Protein AF-A0A7S2LH98-F1 (afdb_monomer)

Solvent-accessible surface area (backbone atoms only — not comparable to full-atom values): 6681 Å² total; per-residue (Å²): 97,37,95,34,33,54,72,42,72,74,48,46,54,66,76,44,65,91,60,57,56,76,33,41,35,31,50,16,54,52,96,42,56,48,60,56,53,72,52,67,22,56,32,31,54,50,50,40,75,76,43,30,87,80,72,51,79,67,51,47,97,78,51,38,68,39,45,25,52,48,54,34,38,48,77,75,66,27,43,82,41,73,36,71,42,53,49,40,87,50,69,51,34,77,65,36,54,50,79,77,41,21,25,38,26,60,27,88,43,75,66,54,36,52,46,19,51,61,36,52,73,109

Nearest PDB structures (foldseek):
  8tic-assembly1_A  TM=6.807E-01  e=1.265E+00  Homo sapiens
  5h18-assembly1_A  TM=3.888E-01  e=3.602E+00  Thermomyces dupontii
  7zlu-assembly1_A  TM=3.984E-01  e=4.074E+00  Thermochaetoides thermophila

Structure (mmCIF, N/CA/C/O backbone):
data_AF-A0A7S2LH98-F1
#
_entry.id   AF-A0A7S2LH98-F1
#
loop_
_atom_site.group_PDB
_atom_site.id
_atom_site.type_symbol
_atom_site.label_atom_id
_atom_site.label_alt_id
_atom_site.label_comp_id
_atom_site.label_asym_id
_atom_site.label_entity_id
_atom_site.label_seq_id
_atom_site.pdbx_PDB_ins_code
_atom_site.Cartn_x
_atom_site.Cartn_y
_atom_site.Cartn_z
_atom_site.occupancy
_atom_site.B_iso_or_equiv
_atom_site.auth_seq_id
_atom_site.auth_comp_id
_atom_site.auth_asym_id
_atom_site.auth_atom_id
_atom_site.pdbx_PDB_model_num
ATOM 1 N N . ALA A 1 1 ? -4.751 -0.060 -4.091 1.00 90.31 1 ALA A N 1
ATOM 2 C CA . ALA A 1 1 ? -3.607 -0.094 -5.018 1.00 90.31 1 ALA A CA 1
ATOM 3 C C . ALA A 1 1 ? -3.997 0.661 -6.267 1.00 90.31 1 ALA A C 1
ATOM 5 O O . ALA A 1 1 ? -5.021 0.332 -6.869 1.00 90.31 1 ALA A O 1
ATOM 6 N N . ASP A 1 2 ? -3.209 1.677 -6.595 1.00 95.44 2 ASP A N 1
ATOM 7 C CA . ASP A 1 2 ? -3.488 2.595 -7.693 1.00 95.44 2 ASP A CA 1
ATOM 8 C C . ASP A 1 2 ? -3.281 1.950 -9.066 1.00 95.44 2 ASP A C 1
ATOM 10 O O . ASP A 1 2 ? -2.584 0.945 -9.216 1.00 95.44 2 ASP A O 1
ATOM 14 N N . ALA A 1 3 ? -3.882 2.553 -10.094 1.00 96.44 3 ALA A N 1
ATOM 15 C CA . ALA A 1 3 ? -3.815 2.048 -11.466 1.00 96.44 3 ALA A CA 1
ATOM 16 C C . ALA A 1 3 ? -2.388 2.047 -12.053 1.00 96.44 3 ALA A C 1
ATOM 18 O O . ALA A 1 3 ? -2.107 1.265 -12.957 1.00 96.44 3 ALA A O 1
ATOM 19 N N . ASP A 1 4 ? -1.491 2.898 -11.548 1.00 97.31 4 ASP A N 1
ATOM 20 C CA . ASP A 1 4 ? -0.078 2.978 -11.941 1.00 97.31 4 ASP A CA 1
ATOM 21 C C . ASP A 1 4 ? 0.857 2.210 -10.986 1.00 97.31 4 ASP A C 1
ATOM 23 O O . ASP A 1 4 ? 2.077 2.407 -11.006 1.00 97.31 4 ASP A O 1
ATOM 27 N N . THR A 1 5 ? 0.296 1.311 -10.170 1.00 98.31 5 THR A N 1
ATOM 28 C CA . THR A 1 5 ? 1.039 0.417 -9.278 1.00 98.31 5 THR A CA 1
ATOM 29 C C . THR A 1 5 ? 1.002 -1.020 -9.797 1.00 98.31 5 THR A C 1
ATOM 31 O O . THR A 1 5 ? -0.063 -1.594 -10.025 1.00 98.31 5 THR A O 1
ATOM 34 N N . VAL A 1 6 ? 2.174 -1.637 -9.955 1.00 98.19 6 VAL A N 1
ATOM 35 C CA . VAL A 1 6 ? 2.295 -3.077 -10.221 1.00 98.19 6 VAL A CA 1
ATOM 36 C C . VAL A 1 6 ? 2.281 -3.803 -8.878 1.00 98.19 6 VAL A C 1
ATOM 38 O O . VAL A 1 6 ? 3.209 -3.660 -8.080 1.00 98.19 6 VAL A O 1
ATOM 41 N N . PHE A 1 7 ? 1.213 -4.553 -8.612 1.00 97.25 7 PHE A N 1
ATOM 42 C CA . PHE A 1 7 ? 0.912 -5.138 -7.305 1.00 97.25 7 PHE A CA 1
ATOM 43 C C . PHE A 1 7 ? 0.852 -6.672 -7.357 1.00 97.25 7 PHE A C 1
ATOM 45 O O . PHE A 1 7 ? 0.166 -7.243 -8.201 1.00 97.25 7 PHE A O 1
ATOM 52 N N . PHE A 1 8 ? 1.517 -7.336 -6.405 1.00 97.12 8 PHE A N 1
ATOM 53 C CA . PHE A 1 8 ? 1.557 -8.794 -6.271 1.00 97.12 8 PHE A CA 1
ATOM 54 C C . PHE A 1 8 ? 0.899 -9.260 -4.956 1.00 97.12 8 PHE A C 1
ATOM 56 O O . PHE A 1 8 ? 1.557 -9.264 -3.909 1.00 97.12 8 PHE A O 1
ATOM 63 N N . PRO A 1 9 ? -0.374 -9.707 -4.982 1.00 94.81 9 PRO A N 1
ATOM 64 C CA . PRO A 1 9 ? -1.109 -10.120 -3.781 1.00 94.81 9 PRO A CA 1
ATOM 65 C C . PRO A 1 9 ? -0.415 -11.207 -2.952 1.00 94.81 9 PRO A C 1
ATOM 67 O O . PRO A 1 9 ? -0.386 -11.120 -1.724 1.00 94.81 9 PRO A O 1
ATOM 70 N N . ASP A 1 10 ? 0.208 -12.191 -3.603 1.00 95.12 10 ASP A N 1
ATOM 71 C CA . ASP A 1 10 ? 0.889 -13.291 -2.909 1.00 95.12 10 ASP A CA 1
ATOM 72 C C . ASP A 1 10 ? 2.057 -12.804 -2.039 1.00 95.12 10 ASP A C 1
ATOM 74 O O . ASP A 1 10 ? 2.332 -13.366 -0.979 1.00 95.12 10 ASP A O 1
ATOM 78 N N . ARG A 1 11 ? 2.716 -11.705 -2.429 1.00 96.00 11 ARG A N 1
ATOM 79 C CA . ARG A 1 11 ? 3.802 -11.109 -1.638 1.00 96.00 11 ARG A CA 1
ATOM 80 C C . ARG A 1 11 ? 3.264 -10.424 -0.379 1.00 96.00 11 ARG A C 1
ATOM 82 O O . ARG A 1 11 ? 3.894 -10.490 0.674 1.00 96.00 11 ARG A O 1
ATOM 89 N N . VAL A 1 12 ? 2.056 -9.853 -0.426 1.00 94.69 12 VAL A N 1
ATOM 90 C CA . VAL A 1 12 ? 1.399 -9.286 0.769 1.00 94.69 12 VAL A CA 1
ATOM 91 C C . VAL A 1 12 ? 1.080 -10.356 1.806 1.00 94.69 12 VAL A C 1
ATOM 93 O O . VAL A 1 12 ? 1.182 -10.079 3.002 1.00 94.69 12 VAL A O 1
ATOM 96 N N . ILE A 1 13 ? 0.770 -11.588 1.393 1.00 93.62 13 ILE A N 1
ATOM 97 C CA . ILE A 1 13 ? 0.566 -12.703 2.334 1.00 93.62 13 ILE A CA 1
ATOM 98 C C . ILE A 1 13 ? 1.825 -12.915 3.187 1.00 93.62 13 ILE A C 1
ATOM 100 O O . ILE A 1 13 ? 1.729 -13.036 4.408 1.00 93.62 13 ILE A O 1
ATOM 104 N N . ALA A 1 14 ? 3.016 -12.876 2.581 1.00 93.88 14 ALA A N 1
ATOM 105 C CA . ALA A 1 14 ? 4.271 -12.993 3.324 1.00 93.88 14 ALA A CA 1
ATOM 106 C C . ALA A 1 14 ? 4.472 -11.826 4.310 1.00 93.88 14 ALA A C 1
ATOM 108 O O . ALA A 1 14 ? 4.850 -12.041 5.461 1.00 93.88 14 ALA A O 1
ATOM 109 N N . HIS A 1 15 ? 4.152 -10.599 3.894 1.00 94.69 15 HIS A N 1
ATOM 110 C CA . HIS A 1 15 ? 4.263 -9.393 4.725 1.00 94.69 15 HIS A CA 1
ATOM 111 C C . HIS A 1 15 ? 3.239 -9.290 5.858 1.00 94.69 15 HIS A C 1
ATOM 113 O O . HIS A 1 15 ? 3.438 -8.517 6.795 1.00 94.69 15 HIS A O 1
ATOM 119 N N . THR A 1 16 ? 2.144 -10.039 5.767 1.00 94.50 16 THR A N 1
ATOM 120 C CA . THR A 1 16 ? 1.073 -10.073 6.771 1.00 94.50 16 THR A CA 1
ATOM 121 C C . THR A 1 16 ? 1.133 -11.327 7.641 1.00 94.50 16 THR A C 1
ATOM 123 O O . THR A 1 16 ? 0.302 -11.504 8.532 1.00 94.50 16 THR A O 1
ATOM 126 N N . SER A 1 17 ? 2.143 -12.179 7.434 1.00 93.50 17 SER A N 1
ATOM 127 C CA . SER A 1 17 ? 2.374 -13.364 8.252 1.00 93.50 17 SER A CA 1
ATOM 128 C C . SER A 1 17 ? 2.543 -12.980 9.725 1.00 93.50 17 SER A C 1
ATOM 130 O O . SER A 1 17 ? 3.362 -12.134 10.080 1.00 93.50 17 SER A O 1
ATOM 132 N N . GLY A 1 18 ? 1.733 -13.591 10.591 1.00 91.81 18 GLY A N 1
ATOM 133 C CA . GLY A 1 18 ? 1.702 -13.297 12.026 1.00 91.81 18 GLY A CA 1
ATOM 134 C C . GLY A 1 18 ? 0.779 -12.145 12.433 1.00 91.81 18 GLY A C 1
ATOM 135 O O . GLY A 1 18 ? 0.591 -11.928 13.630 1.00 91.81 18 GLY A O 1
ATOM 136 N N . LEU A 1 19 ? 0.155 -11.441 11.484 1.00 93.44 19 LEU A N 1
ATOM 137 C CA . LEU A 1 19 ? -0.877 -10.452 11.791 1.00 93.44 19 LEU A CA 1
ATOM 138 C C . LEU A 1 19 ? -2.240 -11.121 11.921 1.00 93.44 19 LEU A C 1
ATOM 140 O O . LEU A 1 19 ? -2.585 -12.035 11.175 1.00 93.44 19 LEU A O 1
ATOM 144 N N . SER A 1 20 ? -3.038 -10.643 12.873 1.00 94.44 20 SER A N 1
ATOM 145 C CA . SER A 1 20 ? -4.412 -11.111 13.028 1.00 94.44 20 SER A CA 1
ATOM 146 C C . SER A 1 20 ? -5.314 -10.453 11.980 1.00 94.44 20 SER A C 1
ATOM 148 O O . SER A 1 20 ? -5.427 -9.223 11.988 1.00 94.44 20 SER A O 1
ATOM 150 N N . PRO A 1 21 ? -6.037 -11.221 11.140 1.00 91.38 21 PRO A N 1
ATOM 151 C CA . PRO A 1 21 ? -7.003 -10.651 10.202 1.00 91.38 21 PRO A CA 1
ATOM 152 C C . PRO A 1 21 ? -8.113 -9.858 10.901 1.00 91.38 21 PRO A C 1
ATOM 154 O O . PRO A 1 21 ? -8.588 -8.856 10.373 1.00 91.38 21 PRO A O 1
ATOM 157 N N . SER A 1 22 ? -8.517 -10.272 12.106 1.00 95.12 22 SER A N 1
ATOM 158 C CA . SER A 1 22 ? -9.514 -9.566 12.918 1.00 95.12 22 SER A CA 1
ATOM 159 C C . SER A 1 22 ? -8.921 -8.436 13.761 1.00 95.12 22 SER A C 1
ATOM 161 O O . SER A 1 22 ? -9.656 -7.800 14.512 1.00 95.12 22 SER A O 1
ATOM 163 N N . GLY A 1 23 ? -7.607 -8.219 13.691 1.00 93.81 23 GLY A N 1
ATOM 164 C CA . GLY A 1 23 ? -6.935 -7.125 14.376 1.00 93.81 23 GLY A CA 1
ATOM 165 C C . GLY A 1 23 ? -7.270 -5.764 13.768 1.00 93.81 23 GLY A C 1
ATOM 166 O O . GLY A 1 23 ? -7.822 -5.651 12.673 1.00 93.81 23 GLY A O 1
ATOM 167 N N . HIS A 1 24 ? -6.887 -4.717 14.489 1.00 95.44 24 HIS A N 1
ATOM 168 C CA . HIS A 1 24 ? -7.008 -3.329 14.056 1.00 95.44 24 HIS A CA 1
ATOM 169 C C . HIS A 1 24 ? -5.620 -2.845 13.635 1.00 95.44 24 HIS A C 1
ATOM 171 O O . HIS A 1 24 ? -4.987 -2.081 14.350 1.00 95.44 24 HIS A O 1
ATOM 177 N N . VAL A 1 25 ? -5.091 -3.388 12.537 1.00 96.44 25 VAL A N 1
ATOM 178 C CA . VAL A 1 25 ? -3.733 -3.094 12.048 1.00 96.44 25 VAL A CA 1
ATOM 179 C C . VAL A 1 25 ? -3.790 -2.667 10.589 1.00 96.44 25 VAL A C 1
ATOM 181 O O . VAL A 1 25 ? -4.619 -3.167 9.828 1.00 96.44 25 VAL A O 1
ATOM 184 N N . PHE A 1 26 ? -2.897 -1.768 10.195 1.00 96.62 26 PHE A N 1
ATOM 185 C CA . PHE A 1 26 ? -2.658 -1.412 8.801 1.00 96.62 26 PHE A CA 1
ATOM 18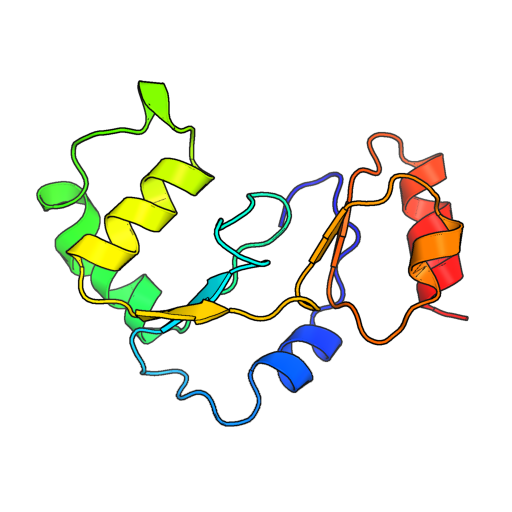6 C C . PHE A 1 26 ? -1.170 -1.190 8.545 1.00 96.62 26 PHE A C 1
ATOM 188 O O . PHE A 1 26 ? -0.424 -0.865 9.470 1.00 96.62 26 PHE A O 1
ATOM 195 N N . LEU A 1 27 ? -0.726 -1.404 7.309 1.00 95.88 27 LEU A N 1
ATOM 196 C CA . LEU A 1 27 ? 0.688 -1.315 6.952 1.00 95.88 27 LEU A CA 1
ATOM 197 C C . LEU A 1 27 ? 1.050 0.070 6.414 1.00 95.88 27 LEU A C 1
ATOM 199 O O . LEU A 1 27 ? 0.300 0.642 5.629 1.00 95.88 27 LEU A O 1
ATOM 203 N N . LYS A 1 28 ? 2.228 0.573 6.798 1.00 94.88 28 LYS A N 1
ATOM 204 C CA . LYS A 1 28 ? 2.837 1.798 6.253 1.00 94.88 28 LYS A CA 1
ATOM 205 C C . LYS A 1 28 ? 4.179 1.503 5.599 1.00 94.88 28 LYS A C 1
ATOM 207 O O . LYS A 1 28 ? 4.962 0.704 6.118 1.00 94.88 28 LYS A O 1
ATOM 212 N N . SER A 1 29 ? 4.473 2.211 4.512 1.00 90.50 29 SER A N 1
ATOM 213 C CA . SER A 1 29 ? 5.795 2.206 3.889 1.00 90.50 29 SER A CA 1
ATOM 214 C C . SER A 1 29 ? 6.637 3.332 4.491 1.00 90.50 29 SER A C 1
ATOM 216 O O . SER A 1 29 ? 6.693 4.440 3.961 1.00 90.50 29 SER A O 1
ATOM 218 N N . GLY A 1 30 ? 7.265 3.062 5.637 1.00 87.25 30 GLY A N 1
ATOM 219 C CA . GLY A 1 30 ? 7.940 4.087 6.440 1.00 87.25 30 GLY A CA 1
ATOM 220 C C . GLY A 1 30 ? 6.955 4.866 7.314 1.00 87.25 30 GLY A C 1
ATOM 221 O O . GLY A 1 30 ? 6.051 4.273 7.902 1.00 87.25 30 GLY A O 1
ATOM 222 N N . ASP A 1 31 ? 7.127 6.185 7.401 1.00 84.19 31 ASP A N 1
ATOM 223 C CA . ASP A 1 31 ? 6.326 7.045 8.289 1.00 84.19 31 ASP A CA 1
ATOM 224 C C . ASP A 1 31 ? 4.927 7.366 7.738 1.00 84.19 31 ASP A C 1
ATOM 226 O O . ASP A 1 31 ? 4.046 7.817 8.475 1.00 84.19 31 ASP A O 1
ATOM 230 N N . MET A 1 32 ? 4.703 7.120 6.445 1.00 82.00 32 MET A N 1
ATOM 231 C CA . MET A 1 32 ? 3.474 7.478 5.740 1.00 82.00 32 MET A CA 1
ATOM 232 C C . MET A 1 32 ? 2.772 6.246 5.164 1.00 82.00 32 MET A C 1
ATOM 234 O O . MET A 1 32 ? 3.399 5.270 4.740 1.00 82.00 32 MET A O 1
ATOM 238 N N . LEU A 1 33 ? 1.441 6.304 5.158 1.00 92.44 33 LEU A N 1
ATOM 239 C CA . LEU A 1 33 ? 0.626 5.485 4.268 1.00 92.44 33 LEU A CA 1
ATOM 240 C C . LEU A 1 33 ? 0.659 6.154 2.891 1.00 92.44 33 LEU A C 1
ATOM 242 O O . LEU A 1 33 ? 0.503 7.369 2.823 1.00 92.44 33 LEU A O 1
ATOM 246 N N . LEU A 1 34 ? 0.904 5.385 1.834 1.00 93.50 34 LEU A N 1
ATOM 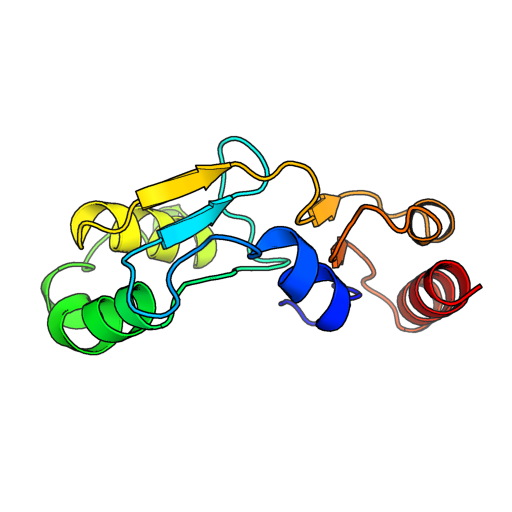247 C CA . LEU A 1 34 ? 1.020 5.903 0.471 1.00 93.50 34 LEU A CA 1
ATOM 248 C C . LEU A 1 34 ? -0.043 5.234 -0.402 1.00 93.50 34 LEU A C 1
ATOM 250 O O . LEU A 1 34 ? -0.082 4.004 -0.446 1.00 93.50 34 LEU A O 1
ATOM 254 N N . GLY A 1 35 ? 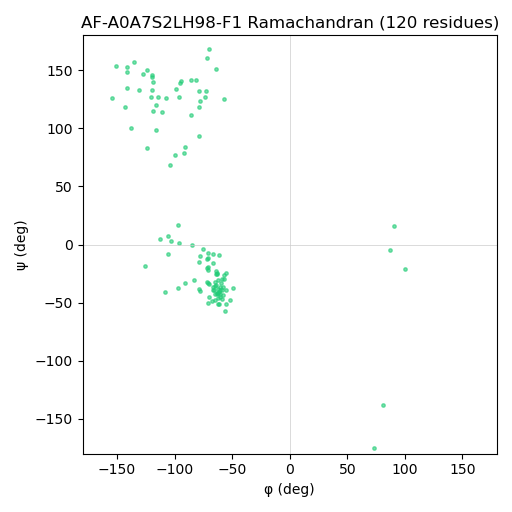-0.848 6.033 -1.111 1.00 92.62 35 GLY A N 1
ATOM 255 C CA . GLY A 1 35 ? -2.001 5.558 -1.905 1.00 92.62 35 GLY A CA 1
ATOM 256 C C . GLY A 1 35 ? -1.691 4.474 -2.948 1.00 92.62 35 GLY A C 1
ATOM 257 O O . GLY A 1 35 ? -2.522 3.614 -3.238 1.00 92.62 35 GLY A O 1
ATOM 258 N N . ALA A 1 36 ? -0.436 4.402 -3.410 1.00 96.06 36 ALA A N 1
ATOM 259 C CA . ALA A 1 36 ? 0.024 3.348 -4.314 1.00 96.06 36 ALA A CA 1
ATOM 260 C C . ALA A 1 36 ? -0.357 1.939 -3.813 1.00 96.06 36 ALA A C 1
ATOM 262 O O . ALA A 1 36 ? -0.761 1.080 -4.601 1.00 96.06 36 ALA A O 1
ATOM 263 N N . ILE A 1 37 ? -0.302 1.703 -2.495 1.00 96.44 37 ILE A N 1
ATOM 264 C CA . ILE A 1 37 ? -0.892 0.519 -1.867 1.00 96.44 37 ILE A CA 1
ATOM 265 C C . ILE A 1 37 ? -1.254 0.765 -0.400 1.00 96.44 37 ILE A C 1
ATOM 267 O O . ILE A 1 37 ? -0.396 1.054 0.434 1.00 96.44 37 ILE A O 1
ATOM 271 N N . GLU A 1 38 ? -2.508 0.490 -0.047 1.00 95.88 38 GLU A N 1
ATOM 272 C CA . GLU A 1 38 ? -2.941 0.416 1.343 1.00 95.88 38 GLU A CA 1
ATOM 273 C C . GLU A 1 38 ? -3.376 -0.999 1.735 1.00 95.88 38 GLU A C 1
ATOM 275 O O . GLU A 1 38 ? -4.231 -1.623 1.102 1.00 95.88 38 GLU A O 1
ATOM 280 N N . VAL A 1 39 ? -2.792 -1.512 2.820 1.00 96.56 39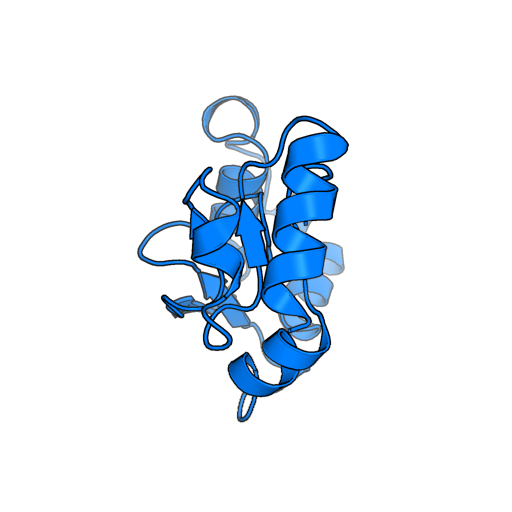 VAL A N 1
ATOM 281 C CA . VAL A 1 39 ? -3.106 -2.841 3.357 1.00 96.56 39 VAL A CA 1
ATOM 282 C C . VAL A 1 39 ? -3.656 -2.692 4.765 1.00 96.56 39 VAL A C 1
ATOM 284 O O . VAL A 1 39 ? -2.941 -2.298 5.686 1.00 96.56 39 VAL A O 1
ATOM 287 N N . PHE A 1 40 ? -4.922 -3.058 4.934 1.00 97.19 40 PHE A N 1
ATOM 288 C CA . PHE A 1 40 ? -5.632 -3.015 6.207 1.00 97.19 40 PHE A CA 1
ATOM 289 C C . PHE A 1 40 ? -6.074 -4.419 6.610 1.00 97.19 40 PHE A C 1
ATOM 291 O O . PHE A 1 40 ? -6.569 -5.192 5.787 1.00 97.19 40 PHE A O 1
ATOM 298 N N . ALA A 1 41 ? -5.960 -4.737 7.896 1.00 96.88 41 ALA A N 1
ATOM 299 C CA . ALA A 1 41 ? -6.635 -5.893 8.462 1.00 96.88 41 ALA A CA 1
ATOM 300 C C . ALA A 1 41 ? -8.158 -5.701 8.383 1.00 96.88 41 ALA A C 1
ATOM 302 O O . ALA A 1 41 ? -8.678 -4.583 8.460 1.00 96.88 41 ALA A O 1
ATOM 303 N N . TYR A 1 42 ? -8.896 -6.805 8.288 1.00 97.00 42 TYR A N 1
ATOM 304 C CA . TYR A 1 42 ? -10.354 -6.772 8.191 1.00 97.00 42 TYR A CA 1
ATOM 305 C C . TYR A 1 42 ? -11.002 -6.062 9.392 1.00 97.00 42 TYR A C 1
ATOM 307 O O . TYR A 1 42 ? -11.975 -5.328 9.224 1.00 97.00 42 TYR A O 1
ATOM 315 N N . GLY A 1 43 ? -10.445 -6.227 10.599 1.00 97.38 43 GLY A N 1
ATOM 316 C CA . GLY A 1 43 ? -10.918 -5.522 11.795 1.00 97.38 43 GLY A CA 1
ATOM 317 C C . GLY A 1 43 ? -10.820 -3.995 11.682 1.00 97.38 43 GLY A C 1
ATOM 318 O O . GLY A 1 43 ? -11.761 -3.300 12.064 1.00 97.38 43 GLY A O 1
ATOM 319 N N . ALA A 1 44 ? -9.748 -3.467 11.083 1.00 97.38 44 ALA A N 1
ATOM 320 C CA . ALA A 1 44 ? -9.584 -2.029 10.843 1.00 97.38 44 ALA A CA 1
ATOM 321 C C . ALA A 1 44 ? -10.638 -1.490 9.858 1.00 97.38 44 ALA A C 1
ATOM 323 O O . ALA A 1 44 ? -11.334 -0.517 10.154 1.00 97.38 44 ALA A O 1
ATOM 324 N N . VAL A 1 45 ? -10.836 -2.180 8.727 1.00 97.75 45 VAL A N 1
ATOM 325 C CA . VAL A 1 45 ? -11.856 -1.806 7.727 1.00 97.75 45 VAL A CA 1
ATOM 326 C C . VAL A 1 45 ? -13.264 -1.870 8.321 1.00 97.75 45 VAL A C 1
ATOM 328 O O . VAL A 1 45 ? -14.101 -1.005 8.059 1.00 97.75 45 VAL A O 1
ATOM 331 N N . ARG A 1 46 ? -13.539 -2.868 9.165 1.00 97.75 46 ARG A N 1
ATOM 332 C CA . ARG A 1 46 ? -14.825 -2.998 9.852 1.00 97.75 46 ARG A CA 1
ATOM 333 C C . ARG A 1 46 ? -15.089 -1.830 10.806 1.00 97.75 46 ARG A C 1
ATOM 335 O O . ARG A 1 46 ? -16.205 -1.314 10.813 1.00 97.75 46 ARG A O 1
ATOM 342 N N . GLU A 1 47 ? -14.096 -1.384 11.574 1.00 96.62 47 GLU A N 1
ATOM 343 C CA . GLU A 1 47 ? -14.244 -0.192 12.425 1.00 96.62 47 GLU A CA 1
ATOM 344 C C . GLU A 1 47 ? -14.510 1.068 11.602 1.00 96.62 47 GLU A C 1
ATOM 346 O O . GLU A 1 47 ? -15.392 1.861 11.950 1.00 96.62 47 GLU A O 1
ATOM 351 N N . TYR A 1 48 ? -13.811 1.224 10.475 1.00 96.62 48 TYR A N 1
ATOM 352 C CA . TYR A 1 48 ? -14.071 2.315 9.541 1.00 96.62 48 TYR A CA 1
ATOM 353 C C . TYR A 1 48 ? -15.510 2.295 9.023 1.00 96.62 48 TYR A C 1
ATOM 355 O O . TYR A 1 48 ? -16.204 3.309 9.090 1.00 96.62 48 TYR A O 1
ATOM 363 N N . ALA A 1 49 ? -16.009 1.134 8.599 1.00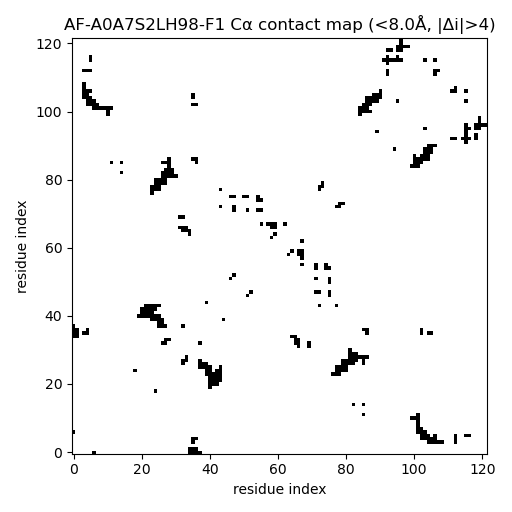 97.19 49 ALA A N 1
ATOM 364 C CA . ALA A 1 49 ? -17.384 0.997 8.129 1.00 97.19 49 ALA A CA 1
ATOM 365 C C . ALA A 1 49 ? -18.424 1.357 9.209 1.00 97.19 49 ALA A C 1
ATOM 367 O O . ALA A 1 49 ? -19.456 1.957 8.904 1.00 97.19 49 ALA A O 1
ATOM 368 N N . LEU A 1 50 ? -18.162 1.024 10.478 1.00 96.94 50 LEU A N 1
ATOM 369 C CA . LEU A 1 50 ? -19.091 1.268 11.587 1.00 96.94 50 LEU A CA 1
ATOM 370 C C . LEU A 1 50 ? -19.087 2.722 12.079 1.00 96.94 50 LEU A C 1
ATOM 372 O O . LEU A 1 50 ? -20.132 3.255 12.465 1.00 96.94 50 LEU A O 1
ATOM 376 N N . ARG A 1 51 ? -17.911 3.354 12.128 1.00 96.50 51 ARG A N 1
ATOM 377 C CA . ARG A 1 51 ? -17.699 4.619 12.855 1.00 96.50 51 ARG A CA 1
ATOM 378 C C . ARG A 1 51 ? -17.093 5.729 11.999 1.00 96.50 51 ARG A C 1
ATOM 380 O O . ARG A 1 51 ? -17.251 6.896 12.358 1.00 96.50 51 ARG A O 1
ATOM 387 N N . GLY A 1 52 ? -16.475 5.400 10.867 1.00 95.25 52 GLY A N 1
ATOM 388 C CA . GLY A 1 52 ? -15.707 6.315 10.018 1.00 95.25 52 GLY A CA 1
ATOM 389 C C . GLY A 1 52 ? -16.477 7.575 9.640 1.00 95.25 52 GLY A C 1
ATOM 390 O O . GLY A 1 52 ? -16.000 8.671 9.896 1.00 95.25 52 GLY A O 1
ATOM 391 N N . ARG A 1 53 ? -17.733 7.453 9.191 1.00 92.00 53 ARG A N 1
ATOM 392 C CA . ARG A 1 53 ? -18.569 8.620 8.833 1.00 92.00 53 ARG A CA 1
ATOM 393 C C . ARG A 1 53 ? -18.758 9.635 9.972 1.00 92.00 53 ARG A C 1
ATOM 395 O O . ARG A 1 53 ? -18.988 10.809 9.708 1.00 92.00 53 ARG A O 1
ATOM 402 N N . LYS A 1 54 ? -18.741 9.185 11.229 1.00 92.75 54 LYS A N 1
ATOM 403 C CA . LYS A 1 54 ? -18.945 10.051 12.403 1.00 92.75 54 LYS A CA 1
ATOM 404 C C . LYS A 1 54 ? -17.636 10.616 12.943 1.00 92.75 54 LYS A C 1
ATOM 406 O O . LYS A 1 54 ? -17.640 11.698 13.514 1.00 92.75 54 LYS A O 1
ATOM 411 N N . VAL A 1 55 ? -16.559 9.845 12.827 1.00 92.12 55 VAL A N 1
ATOM 412 C CA . VAL A 1 55 ? -15.274 10.120 13.479 1.00 92.12 55 VAL A CA 1
ATOM 413 C C . VAL A 1 55 ? -14.306 10.825 12.528 1.00 92.12 55 VAL A C 1
ATOM 415 O O . VAL A 1 55 ? -13.589 11.733 12.933 1.00 92.12 55 VAL A O 1
ATOM 418 N N . CYS A 1 56 ? -14.321 10.449 11.254 1.00 92.81 56 CYS A N 1
ATOM 419 C CA . CYS A 1 56 ? -13.382 10.901 10.239 1.00 92.81 56 CYS A CA 1
ATOM 420 C C . CYS A 1 56 ? -14.032 12.002 9.403 1.00 92.81 56 CYS A C 1
ATOM 422 O O . CYS A 1 56 ? -14.538 11.765 8.310 1.00 92.81 56 CYS A O 1
ATOM 424 N N . VAL A 1 57 ? -14.091 13.203 9.982 1.00 85.19 57 VAL A N 1
ATOM 425 C CA . VAL A 1 57 ? -14.830 14.355 9.430 1.00 85.19 57 VAL A CA 1
ATOM 426 C C . VAL A 1 57 ? -13.924 15.500 8.965 1.00 85.19 57 VAL A C 1
ATOM 428 O O . VAL A 1 57 ? -14.420 16.544 8.555 1.00 85.19 57 VAL A O 1
ATOM 431 N N . TRP A 1 58 ? -12.603 15.314 9.014 1.00 79.56 58 TRP A N 1
ATOM 432 C CA . TRP A 1 58 ? -11.611 16.340 8.697 1.00 79.56 58 TRP A CA 1
ATOM 433 C C . TRP A 1 58 ? -10.489 15.788 7.822 1.00 79.56 58 TRP A C 1
ATOM 435 O O . TRP A 1 58 ? -10.194 14.597 7.860 1.00 79.56 58 TRP A O 1
ATOM 445 N N . GLY A 1 59 ? -9.819 16.683 7.099 1.00 78.19 59 GLY A N 1
ATOM 446 C CA . GLY A 1 59 ? -8.479 16.440 6.563 1.00 78.19 59 GLY A CA 1
ATOM 447 C C . GLY A 1 59 ? -8.408 16.047 5.092 1.00 78.19 59 GLY A C 1
ATOM 448 O O . GLY A 1 59 ? -7.372 16.298 4.491 1.00 78.19 59 GLY A O 1
ATOM 449 N N . ILE A 1 60 ? -9.487 15.543 4.478 1.00 85.19 60 ILE A N 1
ATOM 450 C CA . ILE A 1 60 ? -9.429 15.059 3.084 1.00 85.19 60 ILE A CA 1
ATOM 451 C C . ILE A 1 60 ? -8.979 16.136 2.084 1.00 85.19 60 ILE A C 1
ATOM 453 O O . ILE A 1 60 ? -8.138 15.862 1.233 1.00 85.19 60 ILE A O 1
ATOM 457 N N . ASP A 1 61 ? -9.433 17.382 2.254 1.00 86.06 61 ASP A N 1
ATOM 458 C CA . ASP A 1 61 ? -9.064 18.511 1.383 1.00 86.06 61 ASP A CA 1
ATOM 459 C C . ASP A 1 61 ? -7.613 18.996 1.574 1.00 86.06 61 ASP A C 1
ATOM 461 O O . ASP A 1 61 ? -7.113 19.790 0.779 1.00 86.06 61 ASP A O 1
ATOM 465 N N . VAL A 1 62 ? -6.938 18.559 2.642 1.00 86.69 62 VAL A N 1
ATOM 466 C CA . VAL A 1 62 ? -5.583 19.004 3.010 1.00 86.69 62 VAL A CA 1
ATOM 467 C C . VAL A 1 62 ? -4.557 17.908 2.759 1.00 86.69 62 VAL A C 1
ATOM 469 O O . VAL A 1 62 ? -3.453 18.189 2.300 1.00 86.69 62 VAL A O 1
ATOM 472 N N . THR A 1 63 ? -4.904 16.665 3.085 1.00 87.81 63 THR A N 1
ATOM 473 C CA . THR A 1 63 ? -3.962 15.546 3.106 1.00 87.81 63 THR A CA 1
ATOM 474 C C . THR A 1 63 ? -4.131 14.587 1.937 1.00 87.81 63 THR A C 1
ATOM 476 O O . THR A 1 63 ? -3.314 13.688 1.803 1.00 87.81 63 THR A O 1
ATOM 479 N N . GLY A 1 64 ? -5.184 14.737 1.126 1.00 90.81 64 GLY A N 1
ATOM 480 C CA . GLY A 1 64 ? -5.587 13.710 0.168 1.00 90.81 64 GLY A CA 1
ATOM 481 C C . GLY A 1 64 ? -6.249 12.505 0.844 1.00 90.81 64 GLY A C 1
ATOM 482 O O . GLY A 1 64 ? -6.512 12.510 2.052 1.00 90.81 64 GLY A O 1
ATOM 483 N N . GLU A 1 65 ? -6.552 11.483 0.042 1.00 92.69 65 GLU A N 1
ATOM 484 C CA . GLU A 1 65 ? -7.265 10.275 0.470 1.00 92.69 65 GLU A CA 1
ATOM 485 C C . GLU A 1 65 ? -6.426 9.384 1.397 1.00 92.69 65 GLU A C 1
ATOM 487 O O . GLU A 1 65 ? -6.906 8.991 2.460 1.00 92.69 65 GLU A O 1
ATOM 492 N N . ASP A 1 66 ? -5.157 9.152 1.060 1.00 93.06 66 ASP A N 1
ATOM 493 C CA . ASP A 1 66 ? -4.215 8.348 1.845 1.00 93.06 66 ASP A CA 1
ATOM 494 C C . ASP A 1 66 ? -3.911 8.985 3.210 1.00 93.06 66 ASP A C 1
ATOM 496 O O . ASP A 1 66 ? -3.942 8.325 4.254 1.00 93.06 66 ASP A O 1
ATOM 500 N N . GLY A 1 67 ? -3.707 10.302 3.241 1.00 92.44 67 GLY A N 1
ATOM 501 C CA . GLY A 1 67 ? -3.555 11.049 4.483 1.00 92.44 67 GLY A CA 1
ATOM 502 C C . GLY A 1 67 ? -4.833 11.063 5.331 1.00 92.44 67 GLY A C 1
ATOM 503 O O . GLY A 1 67 ? -4.764 10.903 6.556 1.00 92.44 67 GLY A O 1
ATOM 504 N N . PHE A 1 68 ? -6.002 11.179 4.689 1.00 93.94 68 PHE A N 1
ATOM 505 C CA . PHE A 1 68 ? -7.295 11.109 5.367 1.00 93.94 68 PHE A CA 1
ATOM 506 C C . PHE A 1 68 ? -7.497 9.741 6.014 1.00 93.94 68 PHE A C 1
ATOM 508 O O . PHE A 1 68 ? -7.806 9.662 7.208 1.00 93.94 68 PHE A O 1
ATOM 515 N N . ILE A 1 69 ? -7.304 8.660 5.254 1.00 94.50 69 ILE A N 1
ATOM 516 C CA . ILE A 1 69 ? -7.555 7.310 5.751 1.00 94.50 69 ILE A CA 1
ATOM 517 C C . ILE A 1 69 ? -6.516 6.904 6.798 1.00 94.50 69 ILE A C 1
ATOM 519 O O . ILE A 1 69 ? -6.884 6.272 7.789 1.00 94.50 69 ILE A O 1
ATOM 523 N N . ASN A 1 70 ? -5.261 7.351 6.666 1.00 93.88 70 ASN A N 1
ATOM 524 C CA . ASN A 1 70 ? -4.235 7.181 7.691 1.00 93.88 70 ASN A CA 1
ATOM 525 C C . ASN A 1 70 ? -4.675 7.774 9.036 1.00 93.88 70 ASN A C 1
ATOM 527 O O . ASN A 1 70 ? -4.737 7.073 10.048 1.00 93.88 70 ASN A O 1
ATOM 531 N N . HIS A 1 71 ? -5.012 9.065 9.038 1.00 92.38 71 HIS A N 1
ATOM 532 C CA . HIS A 1 71 ? -5.433 9.757 10.252 1.00 92.38 71 HIS A CA 1
ATOM 533 C C . HIS A 1 71 ? -6.709 9.139 10.836 1.00 92.38 71 HIS A C 1
ATOM 535 O O . HIS A 1 71 ? -6.835 8.937 12.044 1.00 92.38 71 HIS A O 1
ATOM 541 N N . CYS A 1 72 ? -7.650 8.784 9.964 1.00 94.88 72 CYS A N 1
ATOM 542 C CA . CYS A 1 72 ? -8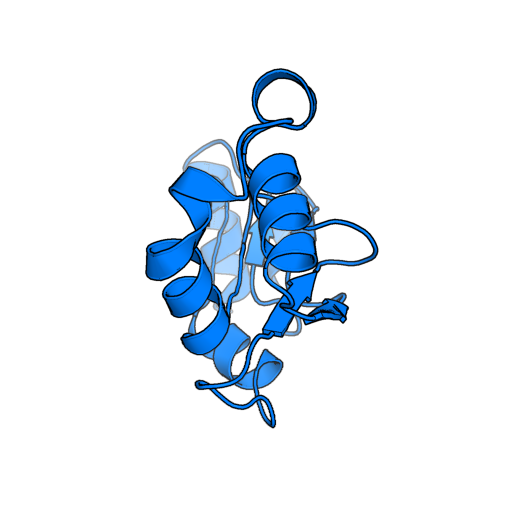.892 8.140 10.347 1.00 94.88 72 CYS A CA 1
ATOM 543 C C . CYS A 1 72 ? -8.663 6.789 11.042 1.00 94.88 72 CYS A C 1
ATOM 545 O O . CYS A 1 72 ? -9.266 6.531 12.087 1.00 94.88 72 CYS A O 1
ATOM 547 N N . MET A 1 73 ? -7.777 5.942 10.508 1.00 95.56 73 MET A N 1
ATOM 548 C CA . MET A 1 73 ? -7.432 4.661 11.130 1.00 95.56 73 MET A CA 1
ATOM 549 C C . MET A 1 73 ? -6.841 4.850 12.527 1.00 95.56 73 MET A C 1
ATOM 551 O O . MET A 1 73 ? -7.236 4.134 13.449 1.00 95.56 73 MET A O 1
ATOM 555 N N . GLU A 1 74 ? -5.959 5.835 12.701 1.00 93.75 74 GLU A N 1
ATOM 556 C CA . GLU A 1 74 ? -5.360 6.161 13.999 1.00 93.75 74 GLU A CA 1
ATOM 557 C C . GLU A 1 74 ? -6.427 6.597 15.021 1.00 93.75 74 GLU A C 1
ATOM 559 O O . GLU A 1 74 ? -6.464 6.065 16.132 1.00 93.75 74 GLU A O 1
ATOM 564 N N . ILE A 1 75 ? -7.365 7.482 14.649 1.00 94.69 75 ILE A N 1
ATOM 565 C CA . ILE A 1 75 ? -8.455 7.905 15.555 1.00 94.69 75 ILE A CA 1
ATOM 566 C C . ILE A 1 75 ? -9.399 6.742 15.891 1.00 94.69 75 ILE A C 1
ATOM 568 O O . ILE A 1 75 ? -9.915 6.641 17.008 1.00 94.69 75 ILE A O 1
ATOM 572 N N . LEU A 1 76 ? -9.652 5.850 14.934 1.00 95.81 76 LEU A N 1
ATOM 573 C CA . LEU A 1 76 ? -10.505 4.681 15.145 1.00 95.81 76 LEU A CA 1
ATOM 574 C C . LEU A 1 76 ? -9.861 3.618 16.046 1.00 95.81 76 LEU A C 1
ATOM 576 O O . LEU A 1 76 ? -10.565 2.694 16.464 1.00 95.81 76 LEU A O 1
ATOM 580 N N . GLY A 1 77 ? -8.582 3.786 16.399 1.00 95.50 77 GLY A N 1
ATOM 581 C CA . GLY A 1 77 ? -7.827 2.893 17.274 1.00 95.50 77 GLY A CA 1
ATOM 582 C C . GLY A 1 77 ? -7.090 1.783 16.530 1.00 95.50 77 GLY A C 1
ATOM 583 O O . GLY A 1 77 ? -6.698 0.801 17.153 1.00 95.50 77 GLY A O 1
ATOM 584 N N . SER A 1 78 ? -6.915 1.906 15.210 1.00 96.50 78 SER A N 1
ATOM 585 C CA . SER A 1 78 ? -6.071 0.984 14.449 1.00 96.50 78 SER A CA 1
ATOM 586 C C . SER A 1 78 ? -4.600 1.368 14.572 1.00 96.50 78 SER A C 1
ATOM 588 O O . SER A 1 78 ? -4.232 2.541 14.554 1.00 96.50 78 SER A O 1
ATOM 590 N N . HIS A 1 79 ? -3.745 0.359 14.673 1.00 94.56 79 HIS A N 1
ATOM 591 C CA . HIS A 1 79 ? -2.312 0.501 14.851 1.00 94.56 79 HIS A CA 1
ATOM 592 C C . HIS A 1 79 ? -1.589 0.415 13.509 1.00 94.56 79 HIS A C 1
ATOM 594 O O . HIS A 1 79 ? -1.742 -0.551 12.760 1.00 94.56 79 HIS A O 1
ATOM 600 N N . ALA A 1 80 ? -0.765 1.419 13.229 1.00 95.12 80 ALA A N 1
ATOM 601 C CA . ALA A 1 80 ? 0.137 1.388 12.094 1.00 95.12 80 ALA A CA 1
ATOM 602 C C . ALA A 1 80 ? 1.294 0.420 12.366 1.00 95.12 80 ALA A C 1
ATOM 604 O O . ALA A 1 80 ? 1.949 0.503 13.406 1.00 95.12 80 ALA A O 1
ATOM 605 N N . GLN A 1 81 ? 1.583 -0.449 11.406 1.00 95.31 81 GLN A N 1
ATOM 606 C CA . GLN A 1 81 ? 2.776 -1.280 11.402 1.00 95.31 81 GLN A CA 1
ATOM 607 C C . GLN A 1 81 ? 3.654 -0.910 10.211 1.00 95.31 81 GLN A C 1
ATOM 609 O O . GLN A 1 81 ? 3.248 -1.017 9.055 1.00 95.31 81 GLN A O 1
ATOM 614 N N . VAL A 1 82 ? 4.880 -0.480 10.501 1.00 95.44 82 VAL A N 1
ATOM 615 C CA . VAL A 1 82 ? 5.846 -0.122 9.463 1.00 95.44 82 VAL A CA 1
ATOM 616 C C . VAL A 1 82 ? 6.368 -1.390 8.795 1.00 95.44 82 VAL A C 1
ATOM 618 O O . VAL A 1 82 ? 6.867 -2.300 9.457 1.00 95.44 82 VAL A O 1
ATOM 621 N N . ASN A 1 83 ? 6.276 -1.430 7.470 1.00 94.75 83 ASN A N 1
ATOM 622 C CA . ASN A 1 83 ? 6.870 -2.453 6.628 1.00 94.75 83 ASN A CA 1
ATOM 623 C C . ASN A 1 83 ? 7.492 -1.779 5.400 1.00 94.75 83 ASN A C 1
ATOM 625 O O . ASN A 1 83 ? 6.802 -1.444 4.441 1.00 94.75 83 ASN A O 1
ATOM 629 N N . GLY A 1 84 ? 8.814 -1.590 5.433 1.00 92.69 84 GLY A N 1
ATOM 630 C CA . GLY A 1 84 ? 9.560 -0.904 4.372 1.00 92.69 84 GLY A CA 1
ATOM 631 C C . GLY A 1 84 ? 9.599 -1.639 3.030 1.00 92.69 84 GLY A C 1
ATOM 632 O O . GLY A 1 84 ? 10.039 -1.053 2.049 1.00 92.69 84 GLY A O 1
ATOM 633 N N . ASN A 1 85 ? 9.121 -2.884 2.980 1.00 95.94 85 ASN A N 1
ATOM 634 C CA . ASN A 1 85 ? 9.070 -3.691 1.766 1.00 95.94 85 ASN A CA 1
ATOM 635 C C . ASN A 1 85 ? 7.645 -3.809 1.202 1.00 95.94 85 ASN A C 1
ATOM 637 O O . ASN A 1 85 ? 7.409 -4.549 0.254 1.00 95.94 85 ASN A O 1
ATOM 641 N N . ILE A 1 86 ? 6.663 -3.083 1.745 1.00 96.50 86 ILE A N 1
ATOM 642 C CA . ILE A 1 86 ? 5.310 -3.123 1.177 1.00 96.50 86 ILE A CA 1
ATOM 643 C C . ILE A 1 86 ? 5.237 -2.412 -0.183 1.00 96.50 86 ILE A C 1
ATOM 645 O O . ILE A 1 86 ? 4.505 -2.852 -1.066 1.00 96.50 86 ILE A O 1
ATOM 649 N N . LEU A 1 87 ? 6.032 -1.353 -0.365 1.00 97.31 87 LEU A N 1
ATOM 650 C CA . LEU A 1 87 ? 6.028 -0.500 -1.547 1.00 97.31 87 LEU A CA 1
ATOM 651 C C . LEU A 1 87 ? 7.448 -0.076 -1.920 1.00 97.31 87 LEU A C 1
ATOM 653 O O . LEU A 1 87 ? 8.211 0.391 -1.075 1.00 97.31 87 LEU A O 1
ATOM 657 N N . ARG A 1 88 ? 7.773 -0.169 -3.209 1.00 97.00 88 ARG A N 1
ATOM 658 C CA . ARG A 1 88 ? 8.967 0.429 -3.800 1.00 97.00 88 ARG A CA 1
ATOM 659 C C . ARG A 1 88 ? 8.578 1.578 -4.722 1.00 97.00 88 ARG A C 1
ATOM 661 O O . ARG A 1 88 ? 7.969 1.357 -5.766 1.00 97.00 88 ARG A O 1
ATOM 668 N N . SER A 1 89 ? 8.975 2.788 -4.338 1.00 95.69 89 SER A N 1
ATOM 669 C CA . SER A 1 89 ? 8.759 4.013 -5.115 1.00 95.69 89 SER A CA 1
ATOM 670 C C . SER A 1 89 ? 9.951 4.293 -6.036 1.00 95.69 89 SER A C 1
ATOM 672 O O . SER A 1 89 ? 10.821 5.097 -5.704 1.00 95.69 89 SER A O 1
ATOM 674 N N . ASP A 1 90 ? 10.016 3.594 -7.167 1.00 96.75 90 ASP A N 1
ATOM 675 C CA . ASP A 1 90 ? 11.086 3.690 -8.162 1.00 96.75 90 ASP A CA 1
ATOM 676 C C . ASP A 1 90 ? 10.491 3.552 -9.578 1.00 96.75 90 ASP A C 1
ATOM 678 O O . ASP A 1 90 ? 9.917 2.508 -9.892 1.00 96.75 90 ASP A O 1
ATOM 682 N N . PRO A 1 91 ? 10.606 4.575 -10.449 1.00 96.38 91 PRO A N 1
ATOM 683 C CA . PRO A 1 91 ? 10.026 4.537 -11.791 1.00 96.38 91 PRO A CA 1
ATOM 684 C C . PRO A 1 91 ? 10.809 3.644 -12.768 1.00 96.38 91 PRO A C 1
ATOM 686 O O . PRO A 1 91 ? 10.413 3.516 -13.925 1.00 96.38 91 PRO A O 1
ATOM 689 N N . ASN A 1 92 ? 11.947 3.069 -12.365 1.00 97.81 92 ASN A N 1
ATOM 690 C CA . ASN A 1 92 ? 12.725 2.168 -13.206 1.00 97.81 92 ASN A CA 1
ATOM 691 C C . ASN A 1 92 ? 12.094 0.762 -13.224 1.00 97.81 92 ASN A C 1
ATOM 693 O O . ASN A 1 92 ? 12.124 0.088 -12.195 1.00 97.81 92 ASN A O 1
ATOM 697 N N . PRO A 1 93 ? 11.637 0.228 -14.376 1.00 97.56 93 PRO A N 1
ATOM 698 C CA . PRO A 1 93 ? 11.096 -1.133 -14.445 1.00 97.56 93 PRO A CA 1
ATOM 699 C C . PRO A 1 93 ? 12.066 -2.221 -13.955 1.00 97.56 93 PRO A C 1
ATOM 701 O O . PRO A 1 93 ? 11.636 -3.259 -13.461 1.00 97.56 93 PRO A O 1
ATOM 704 N N . GLY A 1 94 ? 13.382 -1.979 -14.032 1.00 97.50 94 GLY A N 1
ATOM 705 C CA . GLY A 1 94 ? 14.405 -2.881 -13.495 1.00 97.50 94 GLY A CA 1
ATOM 706 C C . GLY A 1 94 ? 14.352 -3.051 -11.971 1.00 97.50 94 GLY A C 1
ATOM 707 O O . GLY A 1 94 ? 14.759 -4.089 -11.453 1.00 97.50 94 GLY A O 1
ATOM 708 N N . ALA A 1 95 ? 13.813 -2.067 -11.247 1.00 97.56 95 ALA A N 1
ATOM 709 C CA . ALA A 1 95 ? 13.607 -2.124 -9.802 1.00 97.56 95 ALA A CA 1
ATOM 710 C C . ALA A 1 95 ? 12.610 -3.218 -9.387 1.00 97.56 95 ALA A C 1
ATOM 712 O O . ALA A 1 95 ? 12.667 -3.712 -8.261 1.00 97.56 95 ALA A O 1
ATOM 713 N N . CYS A 1 96 ? 11.737 -3.627 -10.312 1.00 98.06 96 CYS A N 1
ATOM 714 C CA . CYS A 1 96 ? 10.702 -4.627 -10.080 1.00 98.06 96 CYS A CA 1
ATOM 715 C C . CYS A 1 96 ? 11.244 -6.054 -9.921 1.00 98.06 96 CYS A C 1
ATOM 717 O O . CYS A 1 96 ? 10.524 -6.936 -9.459 1.00 98.06 96 CYS A O 1
ATOM 719 N N . ALA A 1 97 ? 12.527 -6.274 -10.232 1.00 97.75 97 ALA A N 1
ATOM 720 C CA . ALA A 1 97 ? 13.215 -7.547 -10.016 1.00 97.75 97 ALA A CA 1
ATOM 721 C C . ALA A 1 97 ? 13.390 -7.897 -8.525 1.00 97.75 97 ALA A C 1
ATOM 723 O O . ALA A 1 97 ? 13.709 -9.034 -8.186 1.00 97.75 97 ALA A O 1
ATOM 724 N N . ASP A 1 98 ? 13.217 -6.928 -7.623 1.00 97.06 98 ASP A N 1
ATOM 725 C CA . ASP A 1 98 ? 13.361 -7.159 -6.192 1.00 97.06 98 ASP A CA 1
ATOM 726 C C . ASP A 1 98 ? 12.117 -7.841 -5.608 1.00 97.06 98 ASP A C 1
ATOM 728 O O . ASP A 1 98 ? 11.141 -7.199 -5.214 1.00 97.06 98 ASP A O 1
ATOM 732 N N . GLY A 1 99 ? 12.163 -9.172 -5.542 1.00 95.81 99 GLY A N 1
ATOM 733 C CA . GLY A 1 99 ? 11.084 -10.008 -5.017 1.00 95.81 99 GLY A CA 1
ATOM 734 C C . GLY A 1 99 ? 10.726 -9.762 -3.547 1.00 95.81 99 GLY A C 1
ATOM 735 O O . GLY A 1 99 ? 9.714 -10.294 -3.091 1.00 95.81 99 GLY A O 1
ATOM 736 N N . ALA A 1 100 ? 11.508 -8.965 -2.807 1.00 96.25 100 ALA A N 1
ATOM 737 C CA . ALA A 1 100 ? 11.178 -8.599 -1.436 1.00 96.25 100 ALA A CA 1
ATOM 738 C C . ALA A 1 100 ? 9.993 -7.630 -1.348 1.00 96.25 100 ALA A C 1
ATOM 740 O O . ALA A 1 100 ? 9.373 -7.572 -0.290 1.00 96.25 100 ALA A O 1
ATOM 741 N N . TYR A 1 101 ? 9.689 -6.887 -2.421 1.00 97.56 101 TYR A N 1
ATOM 742 C CA . TYR A 1 101 ? 8.628 -5.884 -2.429 1.00 97.56 101 TYR A CA 1
ATOM 743 C C . TYR A 1 101 ? 7.301 -6.413 -2.975 1.00 97.56 101 TYR A C 1
ATOM 745 O O . TYR A 1 101 ? 7.263 -7.122 -3.987 1.00 97.56 101 TYR A O 1
ATOM 753 N N . ALA A 1 102 ? 6.198 -6.019 -2.334 1.00 97.31 102 ALA A N 1
ATOM 754 C CA . ALA A 1 102 ? 4.842 -6.389 -2.749 1.00 97.31 102 ALA A CA 1
ATOM 755 C C . ALA A 1 102 ? 4.249 -5.513 -3.861 1.00 97.31 102 ALA A C 1
ATOM 757 O O . ALA A 1 102 ? 3.431 -6.001 -4.646 1.00 97.31 102 ALA A O 1
ATOM 758 N N . ALA A 1 103 ? 4.640 -4.242 -3.928 1.00 97.94 103 ALA A N 1
ATOM 759 C CA . ALA A 1 103 ? 4.131 -3.292 -4.906 1.00 97.94 103 ALA A CA 1
ATOM 760 C C . ALA A 1 103 ? 5.233 -2.364 -5.425 1.00 97.94 103 ALA A C 1
ATOM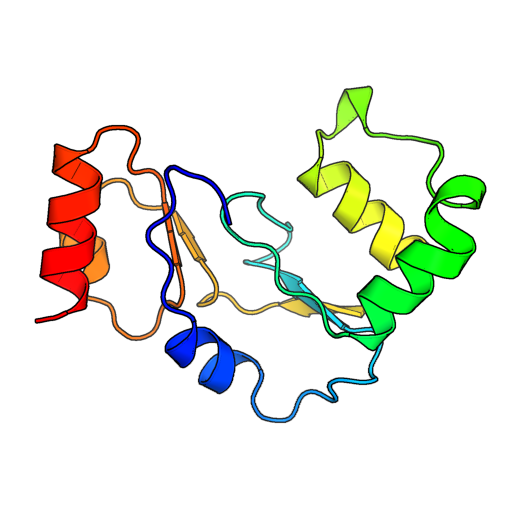 762 O O . ALA A 1 103 ? 6.149 -2.000 -4.684 1.00 97.94 103 ALA A O 1
ATOM 763 N N . PHE A 1 104 ? 5.110 -1.950 -6.685 1.00 98.19 104 PHE A N 1
ATOM 764 C CA . PHE A 1 104 ? 6.048 -1.056 -7.359 1.00 98.19 104 PHE A CA 1
ATOM 765 C C . PHE A 1 104 ? 5.294 0.078 -8.053 1.00 98.19 104 PHE A C 1
ATOM 767 O O . PHE A 1 104 ? 4.320 -0.161 -8.763 1.00 98.19 104 PHE A O 1
ATOM 774 N N . HIS A 1 105 ? 5.765 1.302 -7.861 1.00 97.88 105 HIS A N 1
ATOM 775 C CA . HIS A 1 10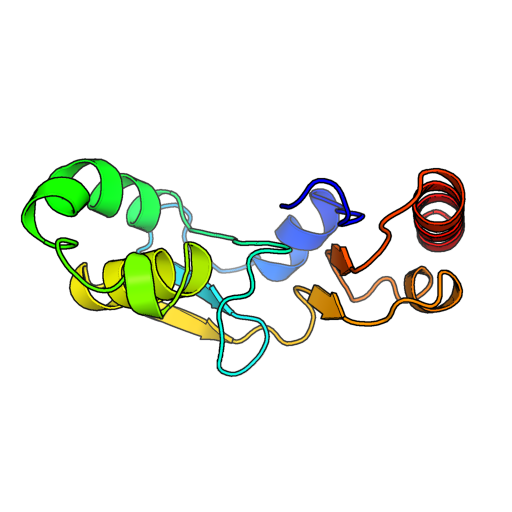5 ? 5.152 2.540 -8.346 1.00 97.88 105 HIS A CA 1
ATOM 776 C C . HIS A 1 105 ? 6.268 3.576 -8.577 1.00 97.88 105 HIS A C 1
ATOM 778 O O . HIS A 1 105 ? 7.281 3.508 -7.882 1.00 97.88 105 HIS A O 1
ATOM 784 N N . PRO A 1 106 ? 6.132 4.578 -9.464 1.00 97.56 106 PRO A N 1
ATOM 785 C CA . PRO A 1 106 ? 5.013 4.844 -10.372 1.00 97.56 106 PRO A CA 1
ATOM 786 C C . PRO A 1 106 ? 5.253 4.345 -11.806 1.00 97.56 106 PRO A C 1
ATOM 788 O O . PRO A 1 106 ? 6.278 4.671 -12.408 1.00 97.56 106 PRO A O 1
ATOM 791 N N . PHE A 1 107 ? 4.265 3.673 -12.406 1.00 98.12 107 PHE A N 1
ATOM 792 C CA . PHE A 1 107 ? 4.277 3.257 -13.818 1.00 98.12 107 PHE A CA 1
ATOM 793 C C . PHE A 1 107 ? 3.051 3.787 -14.564 1.00 98.12 107 PHE A C 1
ATOM 795 O O . PHE A 1 107 ? 2.035 3.112 -14.719 1.00 98.12 107 PHE A O 1
ATOM 802 N N . LYS A 1 108 ? 3.148 5.044 -15.004 1.00 96.62 108 LYS A N 1
ATOM 803 C CA . LYS A 1 108 ? 2.010 5.832 -15.511 1.00 96.62 108 LYS A CA 1
ATOM 804 C C . LYS A 1 108 ? 1.578 5.497 -16.937 1.00 96.62 108 LYS A C 1
ATOM 806 O O . LYS A 1 108 ? 0.548 5.997 -17.385 1.00 96.62 108 LYS A O 1
ATOM 811 N N . ASP A 1 109 ? 2.359 4.706 -17.663 1.00 97.31 109 ASP A N 1
ATOM 812 C CA . ASP A 1 109 ? 2.043 4.289 -19.024 1.00 97.31 109 ASP A CA 1
ATOM 813 C C . ASP A 1 109 ? 2.028 2.756 -19.146 1.00 97.31 109 ASP A C 1
ATOM 815 O O . ASP A 1 109 ? 2.779 2.072 -18.444 1.00 97.31 109 ASP A O 1
ATOM 819 N N . PRO A 1 110 ? 1.217 2.191 -20.060 1.00 97.69 110 PRO A N 1
ATOM 820 C CA . PRO A 1 110 ? 1.101 0.740 -20.200 1.00 97.69 110 PRO A CA 1
ATOM 821 C C . PRO A 1 110 ? 2.425 0.030 -20.512 1.00 97.69 110 PRO A C 1
ATOM 823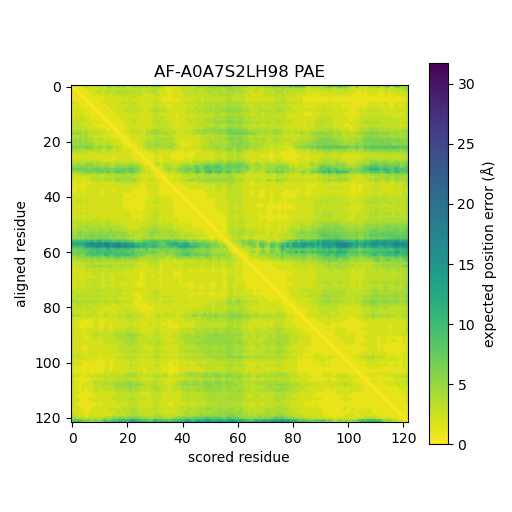 O O . PRO A 1 110 ? 2.596 -1.136 -20.151 1.00 97.69 110 PRO A O 1
ATOM 826 N N . GLY A 1 111 ? 3.357 0.707 -21.193 1.00 98.19 111 GLY A N 1
ATOM 827 C CA . GLY A 1 111 ? 4.644 0.138 -21.579 1.00 98.19 111 GLY A CA 1
ATOM 828 C C . GLY A 1 111 ? 5.563 -0.053 -20.377 1.00 98.19 111 GLY A C 1
ATOM 829 O O . GLY A 1 111 ? 6.086 -1.149 -20.176 1.00 98.19 111 GLY A O 1
ATOM 830 N N . SER A 1 112 ? 5.727 0.986 -19.555 1.00 98.00 112 SER A N 1
ATOM 831 C CA . SER A 1 112 ? 6.531 0.908 -18.330 1.00 98.00 112 SER A CA 1
ATOM 832 C C . SER A 1 112 ? 5.911 -0.027 -17.290 1.00 98.00 112 SER A C 1
ATOM 834 O O . SER A 1 112 ? 6.640 -0.801 -16.666 1.00 98.00 112 SER A O 1
ATOM 836 N N . TRP A 1 113 ? 4.578 -0.047 -17.185 1.00 98.31 113 TRP A N 1
ATOM 837 C CA . TRP A 1 113 ? 3.851 -0.973 -16.314 1.00 98.31 113 TRP A CA 1
ATOM 838 C C . TRP A 1 113 ? 4.108 -2.433 -16.715 1.00 98.31 113 TRP A C 1
ATOM 840 O O . TRP A 1 113 ? 4.576 -3.230 -15.901 1.00 98.31 113 TRP A O 1
ATOM 850 N N . SER A 1 114 ? 3.923 -2.765 -18.001 1.00 98.25 114 SER A N 1
ATOM 851 C CA . SER A 1 114 ? 4.151 -4.126 -18.519 1.00 98.25 114 SER A CA 1
ATOM 852 C C . SER A 1 114 ? 5.619 -4.550 -18.404 1.00 98.25 114 SER A C 1
ATOM 854 O O . SER A 1 114 ? 5.922 -5.716 -18.155 1.00 98.25 114 SER A O 1
ATOM 856 N N . ALA A 1 115 ? 6.557 -3.610 -18.569 1.00 98.38 115 ALA A N 1
ATOM 857 C CA . ALA A 1 115 ? 7.981 -3.879 -18.391 1.00 98.38 115 ALA A CA 1
ATOM 858 C C . ALA A 1 115 ? 8.330 -4.209 -16.930 1.00 98.38 115 ALA A C 1
ATOM 860 O O . ALA A 1 115 ? 9.152 -5.096 -16.686 1.00 98.38 115 ALA A O 1
ATOM 861 N N . CYS A 1 116 ? 7.713 -3.520 -15.968 1.00 98.56 116 CYS A N 1
ATOM 862 C CA . CYS A 1 116 ? 7.888 -3.799 -14.546 1.00 98.56 116 CYS A CA 1
ATOM 863 C C . CYS A 1 116 ? 7.294 -5.163 -14.173 1.00 98.56 116 CYS A C 1
ATOM 865 O O . CYS A 1 116 ? 7.994 -5.982 -13.578 1.00 98.56 116 CYS A O 1
ATOM 867 N N . GLU A 1 117 ? 6.056 -5.450 -14.593 1.00 98.12 117 GLU A N 1
ATOM 868 C CA . GLU A 1 117 ? 5.415 -6.753 -14.376 1.00 98.12 117 GLU A CA 1
ATOM 869 C C . GLU A 1 117 ? 6.273 -7.895 -14.940 1.00 98.12 117 GLU A C 1
ATOM 871 O O . GLU A 1 117 ? 6.643 -8.823 -14.218 1.00 98.12 117 GLU A O 1
ATOM 876 N N . GLY A 1 118 ? 6.687 -7.780 -16.207 1.00 98.19 118 GLY A N 1
ATOM 877 C CA . GLY A 1 118 ? 7.537 -8.774 -16.855 1.00 98.19 118 GLY A CA 1
ATOM 878 C C . GLY A 1 118 ? 8.922 -8.916 -16.217 1.00 98.19 118 GLY A C 1
ATOM 879 O O . GLY A 1 118 ? 9.533 -9.974 -16.330 1.00 98.19 118 GLY A O 1
ATOM 880 N N . THR A 1 119 ? 9.429 -7.882 -15.541 1.00 98.12 119 THR A N 1
ATOM 881 C CA . THR A 1 119 ? 10.682 -7.955 -14.775 1.00 98.12 119 THR A CA 1
ATOM 882 C C . THR A 1 119 ? 10.477 -8.658 -13.433 1.00 98.12 119 THR A C 1
ATOM 884 O O . THR A 1 119 ? 11.317 -9.458 -13.039 1.00 98.12 119 THR A O 1
ATOM 887 N N . ALA A 1 120 ? 9.361 -8.401 -12.753 1.00 97.12 120 ALA A N 1
ATOM 888 C CA . ALA A 1 120 ? 9.039 -8.986 -11.453 1.00 97.12 120 ALA A CA 1
ATOM 889 C C . ALA A 1 120 ? 8.672 -10.477 -11.501 1.00 97.12 120 ALA A C 1
ATOM 891 O O . ALA A 1 120 ? 8.718 -11.139 -10.464 1.00 97.12 120 ALA A O 1
ATOM 892 N N . MET A 1 121 ? 8.271 -10.983 -12.671 1.00 94.56 121 MET A N 1
ATOM 893 C CA . MET A 1 121 ? 7.899 -12.386 -12.893 1.00 94.56 121 MET A CA 1
ATOM 894 C C . MET A 1 121 ? 9.033 -13.259 -13.461 1.00 94.56 121 MET A C 1
ATOM 896 O O . MET A 1 121 ? 8.802 -14.438 -13.734 1.00 94.56 121 MET A O 1
ATOM 900 N N . ARG A 1 122 ? 10.228 -12.699 -13.681 1.00 85.69 122 ARG A N 1
ATOM 901 C CA . ARG A 1 122 ? 11.423 -13.452 -14.104 1.00 85.69 122 ARG A CA 1
ATOM 902 C C . ARG A 1 122 ? 12.123 -14.098 -12.919 1.00 85.69 122 ARG A C 1
ATOM 904 O O . ARG A 1 122 ? 12.621 -15.227 -13.120 1.00 85.69 122 ARG A O 1
#

Secondary structure (DSSP, 8-state):
--TT-EE-HHHHHHHTTT--TTS-EEEEBTTB-BTTB-EE-HHHHHHHHHHHHHH--S-HHHHHHHHHHHHHHHHTTPEEEE-TTSEEE---GGGGG-TT-SEEE---SHHHHHHHHHHHT-

Radius of gyration: 15.16 Å; Cα contacts (8 Å, |Δi|>4): 210; chains: 1; bounding box: 34×32×39 Å

pLDDT: mean 94.7, std 3.9, range [78.19, 98.56]

Mean predicted aligned error: 3.17 Å

Organism: NCBI:txid1333877

Foldseek 3Di:
DDPQKDFAVVLVCVVCVPPDLLALEWEPQPPFQDPSDTGGRVNLVVLCVVCVVPQQPDDCVPQNDRRSSVVSSVRSPRDYDYDNQAEDEDLQLLVLLPQSHRMYDGRPDPVSSVSNNVNNVD

Sequence (122 aa):
ADADTVFFPDRVIAHTSGLSPSGHVFLKSGDMLLGAIEVFAYGAVREYALRGRKVCVWGIDVTGEDGFINHCMEILGSHAQVNGNILRSDPNPGACADGAYAAFHPFKDPGSWSACEGTAMR